Protein AF-A0A2V8A5P9-F1 (afdb_monomer_lite)

pLDDT: mean 70.06, std 7.38, range [49.94, 84.06]

Sequence (74 aa):
MFTIVGDRLPVAVAIVLVYFGFARSRRAMGLAAFIAMIALLVWTSPNRWGVGIALHYLSRVFWPDPSDPVPEDR

Foldseek 3Di:
DLCCQLPVVLVVLVCVCVVVVLCPPDVVSVVVSVVVSVVSNCVSDPCNVVVVVVVVVVCCVVPPDPVDDDDDPD

Radius of gyration: 17.35 Å; chains: 1; bounding box: 29×33×49 Å

Structure (mmCIF, N/CA/C/O backbone):
data_AF-A0A2V8A5P9-F1
#
_entry.id   AF-A0A2V8A5P9-F1
#
loop_
_atom_site.group_PDB
_atom_site.id
_atom_site.type_symbol
_atom_site.label_atom_id
_atom_site.label_alt_id
_atom_site.label_comp_id
_atom_site.label_asym_id
_atom_site.label_entity_id
_atom_site.label_seq_id
_atom_site.pdbx_PDB_ins_code
_atom_site.Cartn_x
_atom_site.Cartn_y
_atom_site.Cartn_z
_atom_site.occupancy
_atom_site.B_iso_or_equiv
_atom_site.auth_seq_id
_atom_site.auth_comp_id
_atom_site.auth_asym_id
_atom_site.auth_atom_id
_atom_site.pdbx_PDB_model_num
ATOM 1 N N . MET A 1 1 ? 2.897 -21.023 3.320 1.00 49.94 1 MET A N 1
ATOM 2 C CA . MET A 1 1 ? 2.716 -20.049 4.425 1.00 49.94 1 MET A CA 1
ATOM 3 C C . MET A 1 1 ? 2.957 -18.585 4.012 1.00 49.94 1 MET A C 1
ATOM 5 O O . MET A 1 1 ? 2.774 -17.706 4.835 1.00 49.94 1 MET A O 1
ATOM 9 N N . PHE A 1 2 ? 3.300 -18.283 2.750 1.00 52.47 2 PHE A N 1
ATOM 10 C CA . PHE A 1 2 ? 3.510 -16.901 2.278 1.00 52.47 2 PHE A CA 1
ATOM 11 C C . PHE A 1 2 ? 2.202 -16.115 2.078 1.00 52.47 2 PHE A C 1
ATOM 13 O O . PHE A 1 2 ? 2.110 -14.947 2.442 1.00 52.47 2 PHE A O 1
ATOM 20 N N . THR A 1 3 ? 1.154 -16.776 1.582 1.00 56.38 3 THR A N 1
ATOM 21 C CA . THR A 1 3 ? -0.149 -16.154 1.295 1.00 56.38 3 THR A CA 1
ATOM 22 C C . THR A 1 3 ? -0.853 -15.637 2.550 1.00 56.38 3 THR A C 1
ATOM 24 O O . THR A 1 3 ? -1.517 -14.618 2.496 1.00 56.38 3 THR A O 1
ATOM 27 N N . ILE A 1 4 ? -0.683 -16.292 3.704 1.00 58.47 4 ILE A N 1
ATOM 28 C CA . ILE A 1 4 ? -1.349 -15.894 4.959 1.00 58.47 4 ILE A CA 1
ATOM 29 C C . ILE A 1 4 ? -0.796 -14.556 5.473 1.00 58.47 4 ILE A C 1
ATOM 31 O O . ILE A 1 4 ? -1.568 -13.696 5.881 1.00 58.47 4 ILE A O 1
ATOM 35 N N . VAL A 1 5 ? 0.527 -14.368 5.432 1.00 61.09 5 VAL A N 1
ATOM 36 C CA . VAL A 1 5 ? 1.184 -13.149 5.935 1.00 61.09 5 VAL A CA 1
ATOM 37 C C . VAL A 1 5 ? 0.996 -11.972 4.972 1.00 61.09 5 VAL A C 1
ATOM 39 O O . VAL A 1 5 ? 0.767 -10.857 5.431 1.00 61.09 5 VAL A O 1
ATOM 42 N N . GLY A 1 6 ? 1.041 -12.216 3.658 1.00 61.97 6 GLY A N 1
ATOM 43 C CA . GLY A 1 6 ? 0.863 -11.170 2.644 1.00 61.97 6 GLY A CA 1
ATOM 44 C C . GLY A 1 6 ? -0.582 -10.701 2.440 1.00 61.97 6 GLY A C 1
ATOM 45 O O . GLY A 1 6 ? -0.788 -9.566 2.034 1.00 61.97 6 GLY A O 1
ATOM 46 N N . ASP A 1 7 ? -1.579 -11.537 2.738 1.00 64.31 7 ASP A N 1
ATOM 47 C CA . ASP A 1 7 ? -3.001 -11.204 2.556 1.00 64.31 7 ASP A CA 1
ATOM 48 C C . ASP A 1 7 ? -3.669 -10.777 3.873 1.00 64.31 7 ASP A C 1
ATOM 50 O O . ASP A 1 7 ? -4.256 -9.702 3.983 1.00 64.31 7 ASP A O 1
ATOM 54 N N . ARG A 1 8 ? -3.532 -11.580 4.935 1.00 66.44 8 ARG A N 1
ATOM 55 C CA . ARG A 1 8 ? -4.377 -11.434 6.132 1.00 66.44 8 ARG A CA 1
ATOM 56 C C . ARG A 1 8 ? -3.887 -10.362 7.093 1.00 66.44 8 ARG A C 1
ATOM 58 O O . ARG A 1 8 ? -4.698 -9.762 7.791 1.00 66.44 8 ARG A O 1
ATOM 65 N N . LEU A 1 9 ? -2.578 -10.108 7.123 1.00 69.81 9 LEU A N 1
ATOM 66 C CA . LEU A 1 9 ? -1.983 -9.064 7.957 1.00 69.81 9 LEU A CA 1
ATOM 67 C C . LEU A 1 9 ? -2.379 -7.652 7.477 1.00 69.81 9 LEU A C 1
ATOM 69 O O . LEU A 1 9 ? -2.907 -6.894 8.292 1.00 69.81 9 LEU A O 1
ATOM 73 N N . PRO 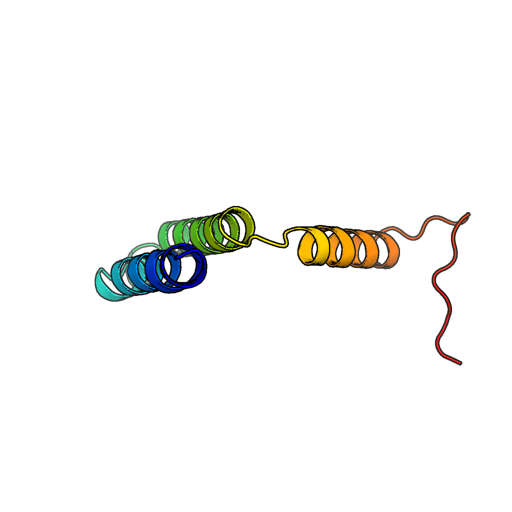A 1 10 ? -2.217 -7.285 6.186 1.00 68.25 10 PRO A N 1
ATOM 74 C CA . PRO A 1 10 ? -2.671 -5.980 5.704 1.00 68.25 10 PRO A CA 1
ATOM 75 C C . PRO A 1 10 ? -4.192 -5.813 5.789 1.00 68.25 10 PRO A C 1
ATOM 77 O O . PRO A 1 10 ? -4.654 -4.731 6.146 1.00 68.25 10 PRO A O 1
ATOM 80 N N . VAL A 1 11 ? -4.973 -6.875 5.556 1.00 73.19 11 VAL A N 1
ATOM 81 C CA . VAL A 1 11 ? -6.436 -6.838 5.729 1.00 73.19 11 VAL A CA 1
ATOM 82 C C . VAL A 1 11 ? -6.828 -6.621 7.195 1.00 73.19 11 VAL A C 1
ATOM 84 O O . VAL A 1 11 ? -7.688 -5.788 7.478 1.00 73.19 11 VAL A O 1
ATOM 87 N N . ALA A 1 12 ? -6.179 -7.294 8.150 1.00 72.12 12 ALA A N 1
ATOM 88 C CA . ALA A 1 12 ? -6.435 -7.079 9.575 1.00 72.12 12 ALA A CA 1
ATOM 89 C C . ALA A 1 12 ? -6.108 -5.640 10.007 1.00 72.12 12 ALA A C 1
ATOM 91 O O . ALA A 1 12 ? -6.885 -5.018 10.732 1.00 72.12 12 ALA A O 1
ATOM 92 N N . VAL A 1 13 ? -5.000 -5.079 9.512 1.00 73.44 13 VAL A N 1
ATOM 93 C CA . VAL A 1 13 ? -4.625 -3.678 9.758 1.00 73.44 13 VAL A CA 1
ATOM 94 C C . VAL A 1 13 ? -5.660 -2.717 9.158 1.00 73.44 13 VAL A C 1
ATOM 96 O O . VAL A 1 13 ? -6.087 -1.788 9.845 1.00 73.44 13 VAL A O 1
ATOM 99 N N . ALA A 1 14 ? -6.133 -2.973 7.932 1.00 71.12 14 ALA A N 1
ATOM 100 C CA . ALA A 1 14 ? -7.199 -2.201 7.287 1.00 71.12 14 ALA A CA 1
ATOM 101 C C . ALA A 1 14 ? -8.471 -2.153 8.142 1.00 71.12 14 ALA A C 1
ATOM 103 O O . ALA A 1 14 ? -9.029 -1.082 8.390 1.00 71.12 14 ALA A O 1
ATOM 104 N N . ILE A 1 15 ? -8.901 -3.322 8.624 1.00 74.00 15 ILE A N 1
ATOM 105 C CA . ILE A 1 15 ? -10.100 -3.472 9.449 1.00 74.00 15 ILE A CA 1
ATOM 106 C C . ILE A 1 15 ? -9.952 -2.678 10.747 1.00 74.00 15 ILE A C 1
ATOM 108 O O . ILE A 1 15 ? -10.855 -1.920 11.081 1.00 74.00 15 ILE A O 1
ATOM 112 N N . VAL A 1 16 ? -8.818 -2.782 11.449 1.00 72.62 16 VAL A N 1
ATOM 113 C CA . VAL A 1 16 ? -8.570 -2.035 12.698 1.00 72.62 16 VAL A CA 1
ATOM 114 C C . VAL A 1 16 ? -8.640 -0.521 12.465 1.00 72.62 16 VAL A C 1
ATOM 116 O O . VAL A 1 16 ? -9.304 0.190 13.219 1.00 72.62 16 VAL A O 1
ATOM 119 N N . LEU A 1 17 ? -8.016 -0.020 11.399 1.00 67.19 17 LEU A N 1
ATOM 120 C CA . LEU A 1 17 ? -7.997 1.410 11.072 1.00 67.19 17 LEU A CA 1
ATOM 121 C C . LEU A 1 17 ? -9.392 1.962 10.739 1.00 67.19 17 LEU A C 1
ATOM 123 O O . LEU A 1 17 ? -9.741 3.072 11.150 1.00 67.19 17 LEU A O 1
ATOM 127 N N . VAL A 1 18 ? -10.207 1.186 10.022 1.00 71.38 18 VAL A N 1
ATOM 128 C CA . VAL A 1 18 ? -11.601 1.550 9.727 1.00 71.38 18 VAL A CA 1
ATOM 129 C C . VAL A 1 18 ? -12.466 1.451 10.986 1.00 71.38 18 VAL A C 1
ATOM 131 O O . VAL A 1 18 ? -13.223 2.378 11.278 1.00 71.38 18 VAL A O 1
ATOM 134 N N . TYR A 1 19 ? -12.325 0.369 11.754 1.00 66.38 19 TYR A N 1
ATOM 135 C CA . TYR A 1 19 ? -13.139 0.071 12.934 1.00 66.38 19 TYR A CA 1
ATOM 136 C C . TYR A 1 19 ? -12.957 1.105 14.049 1.00 66.38 19 TYR A C 1
ATOM 138 O O . TYR A 1 19 ? -13.937 1.574 14.622 1.00 66.38 19 TYR A O 1
ATOM 146 N N . PHE A 1 20 ? -11.723 1.546 14.307 1.00 67.38 20 PHE A N 1
ATOM 147 C CA . PHE A 1 20 ? -11.447 2.609 15.281 1.00 67.38 20 PHE A CA 1
ATOM 148 C C . PHE A 1 20 ? -11.780 4.025 14.766 1.00 67.38 20 PHE A C 1
ATOM 150 O O . PHE A 1 20 ? -11.470 5.016 15.426 1.00 67.38 20 PHE A O 1
ATOM 157 N N . GLY A 1 21 ? -12.423 4.158 13.598 1.00 59.88 21 GLY A N 1
ATOM 158 C CA . GLY A 1 21 ? -12.942 5.440 13.110 1.00 59.88 21 GLY A CA 1
ATOM 159 C C . GLY A 1 21 ? -11.859 6.448 12.714 1.00 59.88 21 GLY A C 1
ATOM 160 O O . GLY A 1 21 ? -12.136 7.649 12.613 1.00 59.88 21 GLY A O 1
ATOM 161 N N . PHE A 1 22 ? -10.634 5.977 12.455 1.00 57.44 22 PHE A N 1
ATOM 162 C CA . PHE A 1 22 ? -9.467 6.814 12.155 1.00 57.44 22 PHE A CA 1
ATOM 163 C C . PHE A 1 22 ? -9.692 7.699 10.918 1.00 57.44 22 PHE A C 1
ATOM 165 O O . PHE A 1 22 ? -9.267 8.854 10.880 1.00 57.44 22 PHE A O 1
ATOM 172 N N . ALA A 1 23 ? -10.459 7.199 9.944 1.00 54.53 23 ALA A N 1
ATOM 173 C CA . ALA A 1 23 ? -10.856 7.945 8.752 1.00 54.53 23 ALA A CA 1
ATOM 174 C C . ALA A 1 23 ? -11.822 9.113 9.042 1.00 54.53 23 ALA A C 1
ATOM 176 O O . ALA A 1 23 ? -11.833 10.098 8.302 1.00 54.53 23 ALA A O 1
ATOM 177 N N . ARG A 1 24 ? -12.628 9.031 10.111 1.00 56.53 24 ARG A N 1
ATOM 178 C CA . ARG A 1 24 ? -13.696 10.002 10.401 1.00 56.53 24 ARG A CA 1
ATOM 179 C C . ARG A 1 24 ? -13.279 11.083 11.394 1.00 56.53 24 ARG A C 1
ATOM 181 O O . ARG A 1 24 ? -13.724 12.217 11.250 1.00 56.53 24 ARG A O 1
ATOM 188 N N . SER A 1 25 ? -12.417 10.766 12.363 1.00 63.78 25 SER A N 1
ATOM 189 C CA . SER A 1 25 ? -12.046 11.733 13.405 1.00 63.78 25 SER A CA 1
ATOM 190 C C . SER A 1 25 ? -10.920 12.687 12.990 1.00 63.78 25 SER A C 1
ATOM 192 O O . SER A 1 25 ? -10.914 13.835 13.428 1.00 63.78 25 SER A O 1
ATOM 194 N N . ARG A 1 26 ? -9.964 12.244 12.158 1.00 67.75 26 ARG A N 1
ATOM 195 C CA . ARG A 1 26 ? -8.836 13.061 11.675 1.00 67.75 26 ARG A CA 1
ATOM 196 C C . ARG A 1 26 ? -8.424 12.601 10.276 1.00 67.75 26 ARG A C 1
ATOM 198 O O . ARG A 1 26 ? -7.701 11.621 10.131 1.00 67.75 26 ARG A O 1
ATOM 205 N N . ARG A 1 27 ? -8.833 13.340 9.237 1.00 70.00 27 ARG A N 1
ATOM 206 C CA . ARG A 1 27 ? -8.540 13.002 7.824 1.00 70.00 27 ARG A CA 1
ATOM 207 C C . ARG A 1 27 ? -7.052 12.729 7.557 1.00 70.00 27 ARG A C 1
ATOM 209 O O . ARG A 1 27 ? -6.734 11.798 6.830 1.00 70.00 27 ARG A O 1
ATOM 216 N N . ALA A 1 28 ? -6.151 13.486 8.190 1.00 69.94 28 ALA A N 1
ATOM 217 C CA . ALA A 1 28 ? -4.701 13.296 8.068 1.00 69.94 28 ALA A CA 1
ATOM 218 C C . ALA A 1 28 ? -4.226 11.926 8.585 1.00 69.94 28 ALA A C 1
ATOM 220 O O . ALA A 1 28 ? -3.360 11.293 7.992 1.00 69.94 28 ALA A O 1
ATOM 221 N N . MET A 1 29 ? -4.834 11.442 9.665 1.00 65.38 29 MET A N 1
ATOM 222 C CA . MET A 1 29 ? -4.552 10.133 10.246 1.00 65.38 29 MET A CA 1
ATOM 223 C C . MET A 1 29 ? -5.120 8.998 9.385 1.00 65.38 29 MET A C 1
ATOM 225 O O . MET A 1 29 ? -4.447 7.988 9.202 1.00 65.38 29 MET A O 1
ATOM 229 N N . GLY A 1 30 ? -6.301 9.188 8.787 1.00 69.94 30 GLY A N 1
ATOM 230 C CA . GLY A 1 30 ? -6.843 8.273 7.775 1.00 69.94 30 GLY A CA 1
ATOM 231 C C . GLY A 1 30 ? -5.964 8.173 6.521 1.00 69.94 30 GLY A C 1
ATOM 232 O O . GLY A 1 30 ? -5.735 7.076 6.018 1.00 69.94 30 GLY A O 1
ATOM 233 N N . LEU A 1 31 ? -5.410 9.295 6.052 1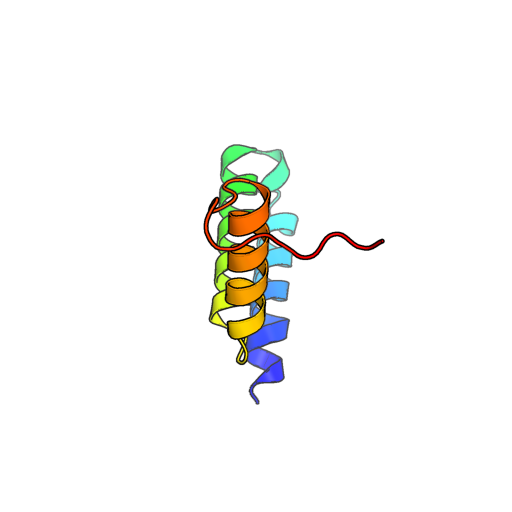.00 74.25 31 LEU A N 1
ATOM 234 C CA . LEU A 1 31 ? -4.484 9.312 4.916 1.00 74.25 31 LEU A CA 1
ATOM 235 C C . LEU A 1 31 ? -3.157 8.611 5.248 1.00 74.25 31 LEU A C 1
ATOM 237 O O . LEU A 1 31 ? -2.689 7.787 4.466 1.00 74.25 31 LEU A O 1
ATOM 241 N N . ALA A 1 32 ? -2.578 8.889 6.419 1.00 72.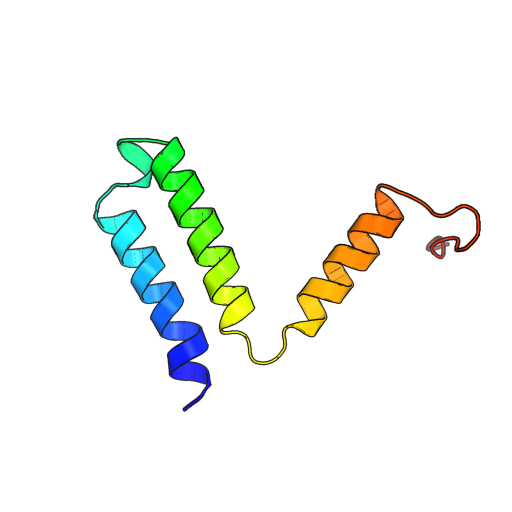38 32 ALA A N 1
ATOM 242 C CA . ALA A 1 32 ? -1.352 8.231 6.875 1.00 72.38 32 ALA A CA 1
ATOM 243 C C . ALA A 1 32 ? -1.535 6.708 6.998 1.00 72.38 32 ALA A C 1
ATOM 245 O O . ALA A 1 32 ? -0.693 5.937 6.544 1.00 72.38 32 ALA A O 1
ATOM 246 N N . ALA A 1 33 ? -2.673 6.284 7.548 1.00 69.94 33 ALA A N 1
ATOM 247 C CA . ALA A 1 33 ? -3.090 4.892 7.638 1.00 69.94 33 ALA A CA 1
ATOM 248 C C . ALA A 1 33 ? -3.198 4.220 6.257 1.00 69.94 33 ALA A C 1
ATOM 250 O O . ALA A 1 33 ? -2.688 3.117 6.061 1.00 69.94 33 ALA A O 1
ATOM 251 N N . PHE A 1 34 ? -3.797 4.904 5.282 1.00 74.44 34 PHE A N 1
ATOM 252 C CA . PHE A 1 34 ? -3.926 4.406 3.913 1.00 74.44 34 PHE A CA 1
ATOM 253 C C . PHE A 1 34 ? -2.564 4.223 3.224 1.00 74.44 34 PHE A C 1
ATOM 255 O O . PHE A 1 34 ? -2.296 3.167 2.650 1.00 74.44 34 PHE A O 1
ATOM 262 N N . ILE A 1 35 ? -1.669 5.210 3.343 1.00 75.88 35 ILE A N 1
ATOM 263 C CA . ILE A 1 35 ? -0.305 5.142 2.791 1.00 75.88 35 ILE A CA 1
ATOM 264 C C . ILE A 1 35 ? 0.492 4.007 3.443 1.00 75.88 35 ILE A C 1
ATOM 266 O O . ILE A 1 35 ? 1.144 3.231 2.743 1.00 75.88 35 ILE A O 1
ATOM 270 N N . ALA A 1 36 ? 0.410 3.868 4.769 1.00 76.31 36 ALA A N 1
ATOM 271 C CA . ALA A 1 36 ? 1.078 2.792 5.494 1.00 76.31 36 ALA A CA 1
ATOM 272 C C . ALA A 1 36 ? 0.604 1.409 5.023 1.00 76.31 36 ALA A C 1
ATOM 274 O O . ALA A 1 36 ? 1.411 0.494 4.877 1.00 76.31 36 ALA A O 1
ATOM 275 N N . MET A 1 37 ? -0.688 1.268 4.726 1.00 73.38 37 MET A N 1
ATOM 276 C CA . MET A 1 37 ? -1.274 0.020 4.247 1.00 73.38 37 MET A CA 1
ATOM 277 C C . MET A 1 37 ? -0.803 -0.343 2.837 1.00 73.38 37 MET A C 1
ATOM 279 O O . MET A 1 37 ? -0.440 -1.494 2.597 1.00 73.38 37 MET A O 1
ATOM 283 N N . ILE A 1 38 ? -0.732 0.640 1.933 1.00 77.38 38 ILE A N 1
ATOM 284 C CA . ILE A 1 38 ? -0.146 0.464 0.596 1.00 77.38 38 ILE A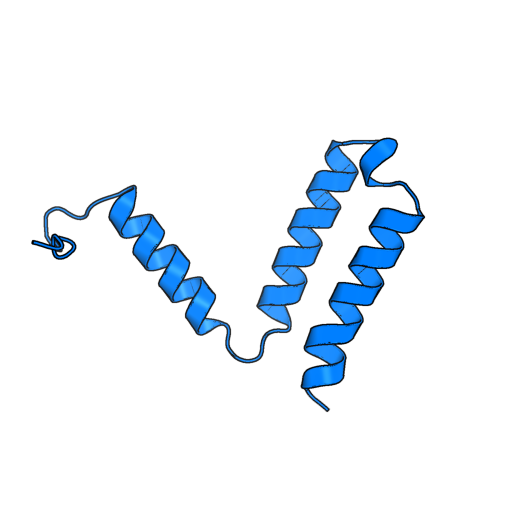 CA 1
ATOM 285 C C . ILE A 1 38 ? 1.316 0.025 0.722 1.00 77.38 38 ILE A C 1
ATOM 287 O O . ILE A 1 38 ? 1.715 -0.965 0.110 1.00 77.38 38 ILE A O 1
ATOM 291 N N . ALA A 1 39 ? 2.104 0.709 1.555 1.00 77.06 39 ALA A N 1
ATOM 292 C CA . ALA A 1 39 ? 3.506 0.367 1.775 1.00 77.06 39 ALA A CA 1
ATOM 293 C C . ALA A 1 39 ? 3.671 -1.062 2.323 1.00 77.06 39 ALA A C 1
ATOM 295 O O . ALA A 1 39 ? 4.527 -1.811 1.849 1.00 77.06 39 ALA A O 1
ATOM 296 N N . LEU A 1 40 ? 2.819 -1.469 3.269 1.00 74.38 40 LEU A N 1
ATOM 297 C CA . LEU A 1 40 ? 2.836 -2.812 3.845 1.00 74.38 40 LEU A CA 1
ATOM 298 C C . LEU A 1 40 ? 2.484 -3.887 2.807 1.00 74.38 40 LEU A C 1
ATOM 300 O O . LEU A 1 40 ? 3.125 -4.937 2.769 1.00 74.38 40 LEU A O 1
ATOM 304 N N . LEU A 1 41 ? 1.499 -3.625 1.944 1.00 73.12 41 LEU A N 1
ATOM 305 C CA . LEU A 1 41 ? 1.108 -4.526 0.855 1.00 73.12 41 LEU A CA 1
ATOM 306 C C . LEU A 1 41 ? 2.249 -4.722 -0.148 1.00 73.12 41 LEU A C 1
ATOM 308 O O . LEU A 1 41 ? 2.575 -5.851 -0.510 1.00 73.12 41 LEU A O 1
ATOM 312 N N . VAL A 1 42 ? 2.903 -3.633 -0.560 1.00 73.00 42 VAL A N 1
ATOM 313 C CA . VAL A 1 42 ? 4.050 -3.702 -1.477 1.00 73.00 42 VAL A CA 1
ATOM 314 C C . VAL A 1 42 ? 5.229 -4.425 -0.822 1.00 73.00 42 VAL A C 1
ATOM 316 O O . VAL A 1 42 ? 5.888 -5.238 -1.467 1.00 73.00 42 VAL A O 1
ATOM 319 N N . TRP A 1 43 ? 5.479 -4.180 0.466 1.00 72.50 43 TRP A N 1
ATOM 320 C CA . TRP A 1 43 ? 6.557 -4.832 1.208 1.00 72.50 43 TRP A CA 1
ATOM 321 C C . TRP A 1 43 ? 6.328 -6.337 1.379 1.00 72.50 43 TRP A C 1
ATOM 323 O O . TRP A 1 43 ? 7.257 -7.133 1.222 1.00 72.50 43 TRP A O 1
ATOM 333 N N . THR A 1 44 ? 5.102 -6.738 1.707 1.00 69.62 44 THR A N 1
ATOM 334 C CA . THR A 1 44 ? 4.748 -8.144 1.947 1.00 69.62 44 THR A CA 1
ATOM 335 C C . THR A 1 44 ? 4.489 -8.925 0.660 1.00 69.62 44 THR A C 1
ATOM 337 O O . THR A 1 44 ? 4.546 -10.156 0.686 1.00 69.62 44 THR A O 1
ATOM 340 N N . SER A 1 45 ? 4.280 -8.242 -0.471 1.00 69.56 45 SER A N 1
ATOM 341 C CA . SER A 1 45 ? 4.191 -8.887 -1.778 1.00 69.56 45 SER A CA 1
ATOM 342 C C . SER A 1 45 ? 5.513 -9.587 -2.126 1.00 69.56 45 SER A C 1
ATOM 344 O O . SER A 1 45 ? 6.562 -8.933 -2.188 1.00 69.56 45 SER A O 1
ATOM 346 N N . PRO A 1 46 ? 5.491 -10.904 -2.400 1.00 64.44 46 PRO A N 1
ATOM 347 C CA . PRO A 1 46 ? 6.680 -11.629 -2.829 1.00 64.44 46 PRO A CA 1
ATOM 348 C C . PRO A 1 46 ? 7.159 -11.193 -4.222 1.00 64.44 46 PRO A C 1
ATOM 350 O O . PRO A 1 46 ? 8.340 -11.335 -4.524 1.00 64.44 46 PRO A O 1
ATOM 353 N N . ASN A 1 47 ? 6.279 -10.616 -5.053 1.00 67.25 47 ASN A N 1
ATOM 354 C CA . ASN A 1 47 ? 6.628 -10.092 -6.372 1.00 67.25 47 ASN A CA 1
ATOM 355 C C . ASN A 1 47 ? 6.451 -8.565 -6.423 1.00 67.25 47 ASN A C 1
ATOM 357 O O . ASN A 1 47 ? 5.402 -8.051 -6.811 1.00 67.25 47 ASN A O 1
ATOM 361 N N . ARG A 1 48 ? 7.494 -7.830 -6.024 1.00 68.69 48 ARG A N 1
ATOM 362 C CA . ARG A 1 48 ? 7.503 -6.350 -5.980 1.00 68.69 48 ARG A CA 1
ATOM 363 C C . ARG A 1 48 ? 7.731 -5.694 -7.347 1.00 68.69 48 ARG A C 1
ATOM 365 O O . ARG A 1 48 ? 7.504 -4.498 -7.509 1.00 68.69 48 ARG A O 1
ATOM 372 N N . TRP A 1 49 ? 8.155 -6.487 -8.329 1.00 67.00 49 TRP A N 1
ATOM 373 C CA . TRP A 1 49 ? 8.534 -6.044 -9.669 1.00 67.00 49 TRP A CA 1
ATOM 374 C C . TRP A 1 49 ? 7.403 -5.323 -10.409 1.00 67.00 49 TRP A C 1
ATOM 376 O O . TRP A 1 49 ? 7.655 -4.314 -11.058 1.00 67.00 49 TRP A O 1
ATOM 386 N N . GLY A 1 50 ? 6.150 -5.768 -10.253 1.00 73.38 50 GLY A N 1
ATOM 387 C CA . GLY A 1 50 ? 4.998 -5.150 -10.924 1.00 73.38 50 GLY A CA 1
ATOM 388 C C . GLY A 1 50 ? 4.770 -3.684 -10.540 1.00 73.38 50 GLY A C 1
ATOM 389 O O . GLY A 1 50 ? 4.439 -2.872 -11.397 1.00 73.38 50 GLY A O 1
ATOM 390 N N . VAL A 1 51 ? 5.019 -3.320 -9.277 1.00 75.44 51 VAL A N 1
ATOM 391 C CA . VAL A 1 51 ? 4.903 -1.926 -8.811 1.00 75.44 51 VAL A CA 1
ATOM 392 C C . VAL A 1 51 ? 6.012 -1.068 -9.411 1.00 75.44 51 VAL A C 1
ATOM 394 O O . VAL A 1 51 ? 5.745 0.036 -9.875 1.00 75.44 51 VAL A O 1
ATOM 397 N N . GLY A 1 52 ? 7.242 -1.588 -9.454 1.00 76.50 52 GLY A N 1
ATOM 398 C CA . GLY A 1 52 ? 8.367 -0.901 -10.088 1.00 76.50 52 GLY A CA 1
ATOM 399 C C . GLY A 1 52 ? 8.129 -0.652 -11.578 1.00 76.50 52 GLY A C 1
ATOM 400 O O . GLY A 1 52 ? 8.343 0.457 -12.052 1.00 76.50 52 GLY A O 1
ATOM 401 N N . ILE A 1 53 ? 7.607 -1.649 -12.297 1.00 77.69 53 ILE A N 1
ATOM 402 C CA . ILE A 1 53 ? 7.267 -1.526 -13.722 1.00 77.69 53 ILE A CA 1
ATOM 403 C C . ILE A 1 53 ? 6.142 -0.505 -13.928 1.00 77.69 53 ILE A C 1
ATOM 405 O O . ILE A 1 53 ? 6.258 0.356 -14.795 1.00 77.69 53 ILE A O 1
ATOM 409 N N . ALA A 1 54 ? 5.081 -0.552 -13.118 1.00 82.38 54 ALA A N 1
ATOM 410 C CA . ALA A 1 54 ? 3.980 0.404 -13.212 1.00 82.38 54 ALA A CA 1
ATOM 411 C C . ALA A 1 54 ? 4.447 1.846 -12.954 1.00 82.38 54 ALA A C 1
ATOM 413 O O . ALA A 1 54 ? 4.086 2.749 -13.704 1.00 82.38 54 ALA A O 1
ATOM 414 N N . LEU A 1 55 ? 5.289 2.060 -11.935 1.00 83.12 55 LEU A N 1
ATOM 415 C CA . LEU A 1 55 ? 5.878 3.371 -11.648 1.00 83.12 55 LEU A CA 1
ATOM 416 C C . LEU A 1 55 ? 6.821 3.834 -12.764 1.00 83.12 55 LEU A C 1
ATOM 418 O O . LEU A 1 55 ? 6.811 5.013 -13.103 1.00 83.12 55 LEU A O 1
ATOM 422 N N . HIS A 1 56 ? 7.592 2.924 -13.364 1.00 79.75 56 HIS A N 1
ATOM 423 C CA . HIS A 1 56 ? 8.459 3.227 -14.508 1.00 79.75 56 HIS A CA 1
ATOM 424 C C . HIS A 1 56 ? 7.653 3.677 -15.729 1.00 79.75 56 HIS A C 1
ATOM 426 O O . HIS A 1 56 ? 7.957 4.704 -16.328 1.00 79.75 56 HIS A O 1
ATOM 432 N N . TYR A 1 57 ? 6.573 2.968 -16.060 1.00 77.25 57 TYR A N 1
ATOM 433 C CA . TYR A 1 57 ? 5.651 3.381 -17.121 1.00 77.25 57 TYR A CA 1
ATOM 434 C C . TYR A 1 57 ? 4.984 4.722 -16.814 1.00 77.25 57 TYR A C 1
ATOM 436 O O . TYR A 1 57 ? 4.940 5.596 -17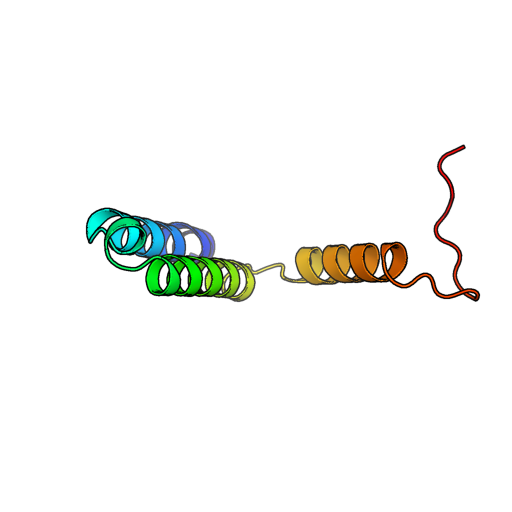.676 1.00 77.25 57 TYR A O 1
ATOM 444 N N . LEU A 1 58 ? 4.512 4.917 -15.580 1.00 84.06 58 LEU A N 1
ATOM 445 C CA . LEU A 1 58 ? 3.910 6.178 -15.153 1.00 84.06 58 LEU A CA 1
ATOM 446 C C . LEU A 1 58 ? 4.907 7.339 -15.281 1.00 84.06 58 LEU A C 1
ATOM 448 O O . LEU A 1 58 ? 4.551 8.411 -15.766 1.00 84.06 58 LEU A O 1
ATOM 452 N N . SER A 1 59 ? 6.168 7.102 -14.907 1.00 82.81 59 SER A N 1
ATOM 453 C CA . SER A 1 59 ? 7.262 8.058 -15.077 1.00 82.81 59 SER A CA 1
ATOM 454 C C . SER A 1 59 ? 7.461 8.424 -16.541 1.00 82.81 59 SER A C 1
ATOM 456 O O . SER A 1 59 ? 7.577 9.606 -16.832 1.00 82.81 59 SER A O 1
ATOM 458 N N . ARG A 1 60 ? 7.452 7.454 -17.464 1.00 79.94 60 ARG A N 1
ATOM 459 C CA . ARG A 1 60 ? 7.584 7.725 -18.907 1.00 79.94 60 ARG A CA 1
ATOM 460 C C . ARG A 1 60 ? 6.426 8.545 -19.476 1.00 79.94 60 ARG A C 1
ATOM 462 O O . ARG A 1 60 ? 6.628 9.299 -20.417 1.00 79.94 60 ARG A O 1
ATOM 469 N N . VAL A 1 61 ? 5.222 8.403 -18.921 1.00 80.19 61 VAL A N 1
ATOM 470 C CA . VAL A 1 61 ? 4.043 9.168 -19.363 1.00 80.19 61 VAL A CA 1
ATOM 471 C C . VAL A 1 61 ? 4.099 10.617 -18.872 1.00 80.19 61 VAL A C 1
ATOM 473 O O . VAL A 1 61 ? 3.814 11.530 -19.641 1.00 80.19 61 VAL A O 1
ATOM 476 N N . PHE A 1 62 ? 4.462 10.845 -17.605 1.00 79.62 62 PHE A N 1
ATOM 477 C CA . PHE A 1 62 ? 4.520 12.201 -17.034 1.00 79.62 62 PHE A CA 1
ATOM 478 C C . PHE A 1 62 ? 5.820 12.949 -17.349 1.00 79.62 62 PHE A C 1
ATOM 480 O O . PHE A 1 62 ? 5.801 14.172 -17.479 1.00 79.62 62 PHE A O 1
ATOM 487 N N . TRP A 1 63 ? 6.929 12.225 -17.494 1.00 79.56 63 TRP A N 1
ATOM 488 C CA . TRP A 1 63 ? 8.235 12.732 -17.915 1.00 79.56 63 TRP A CA 1
ATOM 489 C C . TRP A 1 63 ? 8.742 11.910 -19.101 1.00 79.56 63 TRP A C 1
ATOM 491 O O . TRP A 1 63 ? 9.535 10.981 -18.919 1.00 79.56 63 TRP A O 1
ATOM 501 N N . PRO A 1 64 ? 8.284 12.242 -20.317 1.00 71.75 64 PRO A N 1
ATOM 502 C CA . PRO A 1 64 ? 8.745 11.578 -21.523 1.00 71.75 64 PRO A CA 1
ATOM 503 C C . PRO A 1 64 ? 10.230 11.873 -21.726 1.00 71.75 64 PRO A C 1
ATOM 505 O O . PRO A 1 64 ? 10.631 13.037 -21.799 1.00 71.75 64 PRO A O 1
ATOM 508 N N . ASP A 1 65 ? 11.048 10.827 -21.820 1.00 69.94 65 ASP A N 1
ATOM 509 C CA . ASP A 1 65 ? 12.414 10.973 -22.309 1.00 69.94 65 ASP A CA 1
ATOM 510 C C . ASP A 1 65 ? 12.341 11.169 -23.833 1.00 69.94 65 ASP A C 1
ATOM 512 O O . ASP A 1 65 ? 11.815 10.292 -24.525 1.00 69.94 65 ASP A O 1
ATOM 516 N N . PRO A 1 66 ? 12.851 12.283 -24.389 1.00 68.88 66 PRO A N 1
ATOM 517 C CA . PRO A 1 66 ? 12.888 12.486 -25.838 1.00 68.88 66 PRO A CA 1
ATOM 518 C C . PRO A 1 66 ? 13.700 11.410 -26.584 1.00 68.88 66 PRO A C 1
ATOM 520 O O . PRO A 1 66 ? 13.574 11.294 -27.802 1.00 68.88 66 PRO A O 1
ATOM 523 N N . SER A 1 67 ? 14.518 10.630 -25.872 1.00 71.38 67 SER A N 1
ATOM 524 C CA . SER A 1 67 ? 15.385 9.575 -26.412 1.00 71.38 67 SER A CA 1
ATOM 525 C C . SER A 1 67 ? 14.750 8.174 -26.389 1.00 71.38 67 SER A C 1
ATOM 527 O O . SER A 1 67 ? 15.302 7.260 -26.999 1.00 71.38 67 SER A O 1
ATOM 529 N N . ASP A 1 68 ? 13.615 7.987 -25.700 1.00 64.94 68 ASP A N 1
ATOM 530 C CA . ASP A 1 68 ? 12.916 6.696 -25.550 1.00 64.94 68 ASP A CA 1
ATOM 531 C C . ASP A 1 68 ? 11.391 6.891 -25.717 1.00 64.94 68 ASP A C 1
ATOM 533 O O . ASP A 1 68 ? 10.649 6.947 -24.727 1.00 64.94 68 ASP A O 1
ATOM 537 N N . PRO A 1 69 ? 10.906 7.061 -26.966 1.00 65.12 69 PRO A N 1
ATOM 538 C CA . PRO A 1 69 ? 9.492 7.286 -27.234 1.00 65.12 69 PRO A CA 1
ATOM 539 C C . PRO A 1 69 ? 8.659 6.061 -26.835 1.00 65.12 69 PRO A C 1
ATOM 541 O O . PRO A 1 69 ? 8.923 4.935 -27.259 1.00 65.12 69 PRO A O 1
ATOM 544 N N . VAL A 1 70 ? 7.618 6.283 -26.028 1.00 65.62 70 VAL A N 1
ATOM 545 C CA . VAL A 1 70 ? 6.611 5.255 -25.733 1.00 65.62 70 VAL A CA 1
ATOM 546 C C . VAL A 1 70 ? 5.876 4.926 -27.041 1.00 65.62 70 VAL A C 1
ATOM 548 O O . VAL A 1 70 ? 5.437 5.864 -27.708 1.00 65.62 70 VAL A O 1
ATOM 551 N N . PRO A 1 71 ? 5.734 3.642 -27.429 1.00 70.62 71 PRO A N 1
ATOM 552 C CA . PRO A 1 71 ? 5.013 3.276 -28.643 1.00 70.62 71 PRO A CA 1
ATOM 553 C C . PRO A 1 71 ? 3.593 3.849 -28.618 1.00 70.62 71 PRO A C 1
ATOM 555 O O . PRO A 1 71 ? 2.847 3.611 -27.668 1.00 70.62 71 PRO A O 1
ATOM 558 N N . GLU A 1 72 ? 3.228 4.622 -29.640 1.00 74.00 72 GLU A N 1
ATOM 559 C CA . GLU A 1 72 ? 1.843 5.045 -29.831 1.00 74.00 72 GLU A CA 1
ATOM 560 C C . GLU A 1 72 ? 1.035 3.836 -30.318 1.00 74.00 72 GLU A C 1
ATOM 562 O O . GLU A 1 72 ? 1.388 3.228 -31.326 1.00 74.00 72 GLU A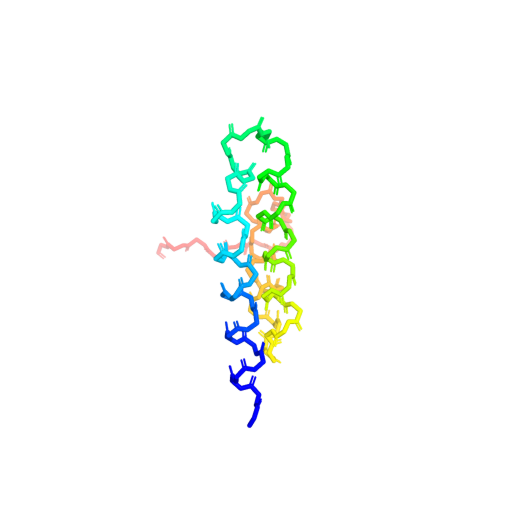 O 1
ATOM 567 N N . ASP A 1 73 ? -0.041 3.488 -29.607 1.00 71.00 73 ASP A N 1
ATOM 568 C CA . ASP A 1 73 ? -1.051 2.537 -30.087 1.00 71.00 73 ASP A CA 1
ATOM 569 C C . ASP A 1 73 ? -1.766 3.171 -31.296 1.00 71.00 73 ASP A C 1
ATOM 571 O O . ASP A 1 73 ? -2.747 3.912 -31.154 1.00 71.00 73 ASP A O 1
ATOM 575 N N . ARG A 1 74 ? -1.232 2.935 -32.496 1.00 56.00 74 ARG A N 1
ATOM 576 C CA . ARG A 1 74 ? -1.901 3.160 -33.780 1.00 56.00 74 ARG A CA 1
ATOM 577 C C . ARG A 1 74 ? -1.629 2.015 -34.738 1.00 56.00 74 ARG A C 1
ATOM 579 O O . ARG A 1 74 ? -0.449 1.633 -34.884 1.00 56.00 74 ARG A O 1
#

Secondary structure (DSSP, 8-state):
-HHHHHHHHHHHHHHHHHHTTHHHH-HHHHHHHHHHHHHHHHHH-S--HHHHHHHHHHHHHHS--TTSPPPP--